Protein AF-A0A7C4WFI2-F1 (afdb_monomer)

Solvent-accessible surface area (backbone atoms only — not comparable to full-atom values): 5339 Å² total; per-residue (Å²): 127,98,56,62,64,63,51,52,55,49,49,36,58,74,72,72,53,81,88,83,88,77,63,64,71,59,38,54,61,56,32,62,78,46,56,92,76,53,99,56,56,72,68,56,41,46,53,54,36,45,40,49,76,74,67,42,62,59,47,78,50,88,51,66,74,58,59,77,37,27,66,60,39,29,77,74,64,62,31,41,64,45,62,82,80,131

Sequence (86 aa):
MEKPISLAMYSIKRFGASIVKTDLNIVVRESLRHVPMPRLKTLDLLHITIAKNVGAKSVATLDKDIAKKADVIKDTMGIEVITIQD

Mean predicted aligned error: 4.72 Å

Nearest PDB structures (foldseek):
  6r6k-assembly2_B  TM=6.514E-01  e=1.461E+00  Pseudomonas aeruginosa
  5x3t-assembly1_H  TM=5.906E-01  e=5.106E+00  Mycobacterium tuberculosis H37Rv
  5dul-assembly1_A  TM=4.611E-01  e=6.222E+00  Yersinia pestis
  9caq-assembly1_B  TM=3.887E-01  e=9.866E+00  Homo sapiens

Foldseek 3Di:
DVCVVVVVVVVCVVVVHDDDDDDQVVL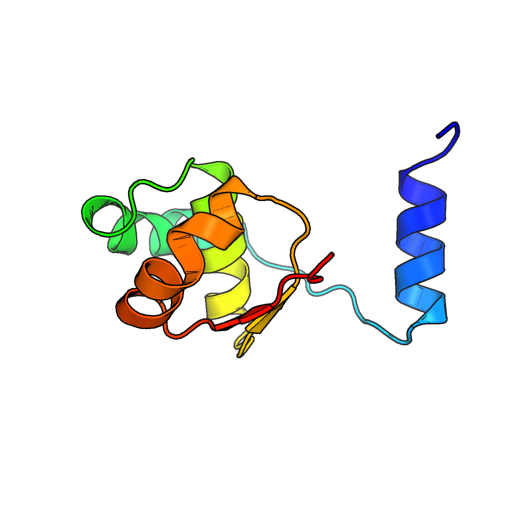LVQLVVQVVQDPDDPVLSSVLSVCLVVVHQEDEDQDVVVVVCQVSSCVRRVYGYHYDDD

Secondary structure (DSSP, 8-state):
---HHHHHHHHHHHTT--PPP--HHHHHHHHHTTTTS----HHHHHHHHHHHHTT-SEEEE--HHHHTTHHHHHHHH--EEEE---

Radius of gyration: 13.92 Å; Cα contacts (8 Å, |Δi|>4): 79; chains: 1; bounding box: 39×29×30 Å

pLDDT: mean 89.75, std 9.44, range [47.81, 97.12]

Structure (mmCIF, N/CA/C/O backbone):
data_AF-A0A7C4WFI2-F1
#
_entry.id   AF-A0A7C4WFI2-F1
#
loop_
_atom_site.group_PDB
_atom_site.id
_atom_site.type_symbol
_atom_site.label_atom_id
_atom_site.label_alt_id
_atom_site.label_comp_id
_atom_site.label_asym_id
_atom_site.label_entity_id
_atom_site.label_seq_id
_atom_site.pdbx_PDB_ins_code
_atom_site.Cartn_x
_atom_site.Cartn_y
_atom_site.Cartn_z
_atom_site.occupancy
_atom_site.B_iso_or_equiv
_atom_site.auth_seq_id
_atom_site.auth_comp_id
_atom_site.auth_asym_id
_atom_site.auth_atom_id
_atom_site.pdbx_PDB_model_num
ATOM 1 N N . MET A 1 1 ? 19.986 -3.178 11.141 1.00 59.75 1 MET A N 1
ATOM 2 C CA . MET A 1 1 ? 20.273 -4.048 9.976 1.00 59.75 1 MET A CA 1
ATOM 3 C C . MET A 1 1 ? 21.297 -3.347 9.099 1.00 59.75 1 MET A C 1
ATOM 5 O O . MET A 1 1 ? 21.040 -2.212 8.727 1.00 59.75 1 MET A O 1
ATOM 9 N N . GLU A 1 2 ? 22.425 -3.981 8.775 1.00 79.31 2 GLU A N 1
ATOM 10 C CA . GLU A 1 2 ? 23.511 -3.328 8.015 1.00 79.31 2 GLU A CA 1
ATOM 11 C C . GLU A 1 2 ? 23.201 -3.126 6.519 1.00 79.31 2 GLU A C 1
ATOM 13 O O . GLU A 1 2 ? 23.750 -2.215 5.907 1.00 79.31 2 GLU A O 1
ATOM 18 N N . LYS A 1 3 ? 22.320 -3.943 5.908 1.00 91.19 3 LYS A N 1
ATOM 19 C CA . LYS A 1 3 ? 21.985 -3.875 4.465 1.00 91.19 3 LYS A CA 1
ATOM 20 C C . LYS A 1 3 ? 20.488 -4.116 4.182 1.00 91.19 3 LYS A C 1
ATOM 22 O O . LYS A 1 3 ? 20.121 -5.178 3.672 1.00 91.19 3 LYS A O 1
ATOM 27 N N . PRO A 1 4 ? 19.602 -3.154 4.500 1.00 89.25 4 PRO A N 1
ATOM 28 C CA . PRO A 1 4 ? 18.149 -3.349 4.440 1.00 89.25 4 PRO A CA 1
ATOM 29 C C . PRO A 1 4 ? 17.620 -3.619 3.022 1.00 89.25 4 PRO A C 1
ATOM 31 O O . PRO A 1 4 ? 16.765 -4.482 2.840 1.00 89.25 4 PRO A O 1
ATOM 34 N N . ILE A 1 5 ? 18.167 -2.946 2.003 1.00 92.62 5 ILE A N 1
ATOM 35 C CA . ILE A 1 5 ? 17.728 -3.115 0.607 1.00 92.62 5 ILE A CA 1
ATOM 36 C C . ILE A 1 5 ? 18.064 -4.519 0.095 1.00 92.62 5 ILE A C 1
ATOM 38 O O . ILE A 1 5 ? 17.214 -5.189 -0.484 1.00 92.62 5 ILE A O 1
ATOM 42 N N . SER A 1 6 ? 19.290 -4.994 0.333 1.00 94.56 6 SER A N 1
ATOM 43 C CA . SER A 1 6 ? 19.715 -6.328 -0.106 1.00 94.56 6 SER A CA 1
ATOM 44 C C . SER A 1 6 ? 18.867 -7.429 0.525 1.00 94.56 6 SER A C 1
ATOM 46 O O . SER A 1 6 ? 18.488 -8.374 -0.164 1.00 94.56 6 SER A O 1
ATOM 48 N N . LEU A 1 7 ? 18.528 -7.284 1.809 1.00 93.19 7 LEU A N 1
ATOM 49 C CA . LEU A 1 7 ? 17.643 -8.218 2.496 1.00 93.19 7 LEU A CA 1
ATOM 50 C C . LEU A 1 7 ? 16.231 -8.201 1.899 1.00 93.19 7 LEU A C 1
ATOM 52 O O . LEU A 1 7 ? 15.683 -9.264 1.628 1.00 93.19 7 LEU A O 1
ATOM 56 N N . ALA A 1 8 ? 15.662 -7.022 1.634 1.00 91.38 8 ALA A N 1
ATOM 57 C CA . ALA A 1 8 ? 14.343 -6.907 1.014 1.00 91.38 8 ALA A CA 1
ATOM 58 C C . ALA A 1 8 ? 14.299 -7.580 -0.369 1.00 91.38 8 ALA A C 1
ATOM 60 O O . ALA A 1 8 ? 13.403 -8.378 -0.644 1.00 91.38 8 ALA A O 1
ATOM 61 N N . MET A 1 9 ? 15.307 -7.332 -1.212 1.00 94.44 9 MET A N 1
ATOM 62 C CA . MET A 1 9 ? 15.412 -7.951 -2.538 1.00 94.44 9 MET A CA 1
ATOM 63 C C . MET A 1 9 ? 15.582 -9.473 -2.461 1.00 94.44 9 MET A C 1
ATOM 65 O O . MET A 1 9 ? 14.965 -10.203 -3.240 1.00 94.44 9 MET A O 1
ATOM 69 N N . TYR A 1 10 ? 16.388 -9.961 -1.511 1.00 94.62 10 TYR A N 1
ATOM 70 C CA . TYR A 1 10 ? 16.522 -11.393 -1.247 1.00 94.62 10 TYR A CA 1
ATOM 71 C C . TYR A 1 10 ? 15.183 -12.010 -0.833 1.00 94.62 10 TYR A C 1
ATOM 73 O O . TYR A 1 10 ? 14.800 -13.032 -1.396 1.00 94.62 10 TYR A O 1
ATOM 81 N N . SER A 1 11 ? 14.451 -11.381 0.090 1.00 93.25 11 SER A N 1
ATOM 82 C CA . SER A 1 11 ? 13.149 -11.866 0.555 1.00 93.25 11 SER A CA 1
ATOM 83 C C . SER A 1 11 ? 12.138 -11.947 -0.586 1.00 93.25 11 SER A C 1
ATOM 85 O O . SER A 1 11 ? 11.549 -13.005 -0.786 1.00 93.25 11 SER A O 1
ATOM 87 N N . ILE A 1 12 ? 11.996 -10.891 -1.397 1.00 93.94 12 ILE A N 1
ATOM 88 C CA . ILE A 1 12 ? 11.103 -10.892 -2.570 1.00 93.94 12 ILE A CA 1
ATOM 89 C C . ILE A 1 12 ? 11.421 -12.087 -3.480 1.00 93.94 12 ILE A C 1
ATOM 91 O O . ILE A 1 12 ? 10.530 -12.869 -3.810 1.00 93.94 12 ILE A O 1
ATOM 95 N N . LYS A 1 13 ? 12.706 -12.285 -3.811 1.00 94.81 13 LYS A N 1
ATOM 96 C CA . LYS A 1 13 ? 13.157 -13.411 -4.641 1.00 94.81 13 LYS A CA 1
ATOM 97 C C . LYS A 1 13 ? 12.883 -14.765 -3.979 1.00 94.81 13 LYS A C 1
ATOM 99 O O . LYS A 1 13 ? 12.445 -15.693 -4.651 1.00 94.81 13 LYS A O 1
ATOM 104 N N . ARG A 1 14 ? 13.150 -14.894 -2.677 1.00 96.81 14 ARG A N 1
ATOM 105 C CA . ARG A 1 14 ? 13.009 -16.146 -1.920 1.00 96.81 14 ARG A CA 1
ATOM 106 C C . ARG A 1 14 ? 11.554 -16.597 -1.808 1.00 96.81 14 ARG A C 1
ATOM 108 O O . ARG A 1 14 ? 11.308 -17.796 -1.879 1.00 96.81 14 ARG A O 1
ATOM 115 N N . PHE A 1 15 ? 10.622 -15.659 -1.654 1.00 94.19 15 PHE A N 1
ATOM 116 C CA . PHE A 1 15 ? 9.184 -15.931 -1.579 1.00 94.19 15 PHE A CA 1
ATOM 117 C C . PHE A 1 15 ? 8.516 -16.090 -2.954 1.00 94.19 15 PHE A C 1
ATOM 119 O O . PHE A 1 15 ? 7.317 -16.345 -3.013 1.00 94.19 15 PHE A O 1
ATOM 126 N N . GLY A 1 16 ? 9.259 -15.937 -4.058 1.00 94.75 16 GLY A N 1
ATOM 127 C CA . GLY A 1 16 ? 8.683 -15.967 -5.406 1.00 94.75 16 GLY A CA 1
ATOM 128 C C . GLY A 1 16 ? 7.751 -14.785 -5.690 1.00 94.75 16 GLY A C 1
ATOM 129 O O . GLY A 1 16 ? 6.906 -14.865 -6.579 1.00 94.75 16 GLY A O 1
ATOM 130 N N . ALA A 1 17 ? 7.885 -13.695 -4.932 1.00 93.25 17 ALA A N 1
ATOM 131 C CA . ALA A 1 17 ? 7.123 -12.478 -5.150 1.00 93.25 17 ALA A CA 1
ATOM 132 C C . ALA A 1 17 ? 7.692 -11.689 -6.339 1.00 93.25 17 ALA A C 1
ATOM 134 O O . ALA A 1 17 ? 8.850 -11.848 -6.734 1.00 93.25 17 ALA A O 1
ATOM 135 N N . SER A 1 18 ? 6.875 -10.801 -6.900 1.00 92.06 18 SER A N 1
ATOM 136 C CA . SER A 1 18 ? 7.265 -9.915 -7.996 1.00 92.06 18 SER A CA 1
ATOM 137 C C . SER A 1 18 ? 7.224 -8.452 -7.561 1.00 92.06 18 SER A C 1
ATOM 139 O O . SER A 1 18 ? 6.507 -8.079 -6.633 1.00 92.06 18 SER A O 1
ATOM 141 N N . ILE A 1 19 ? 8.017 -7.620 -8.236 1.00 92.56 19 ILE A N 1
ATOM 142 C CA . ILE A 1 19 ? 7.982 -6.167 -8.062 1.00 92.56 19 ILE A CA 1
ATOM 143 C C . ILE A 1 19 ? 7.124 -5.589 -9.177 1.00 92.56 19 ILE A C 1
ATOM 145 O O . ILE A 1 19 ? 7.452 -5.729 -10.356 1.00 92.56 19 ILE A O 1
ATOM 149 N N . VAL A 1 20 ? 6.051 -4.903 -8.797 1.00 92.12 20 VAL A N 1
ATOM 150 C CA . VAL A 1 20 ? 5.178 -4.190 -9.730 1.00 92.12 20 VAL A CA 1
ATOM 151 C C . VAL A 1 20 ? 5.606 -2.726 -9.788 1.00 92.12 20 VAL A C 1
ATOM 153 O O . VAL A 1 20 ? 5.779 -2.079 -8.757 1.00 92.12 20 VAL A O 1
ATOM 156 N N . LYS A 1 21 ? 5.795 -2.198 -11.002 1.00 91.81 21 LYS A N 1
ATOM 157 C CA . LYS A 1 21 ? 6.047 -0.767 -11.224 1.00 91.81 21 LYS A CA 1
ATOM 158 C C . LYS A 1 21 ? 4.724 -0.021 -11.357 1.00 91.81 21 LYS A C 1
ATOM 160 O O . LYS A 1 21 ? 3.777 -0.531 -11.944 1.00 91.81 21 LYS A O 1
ATOM 165 N N . THR A 1 22 ? 4.688 1.201 -10.845 1.00 91.88 22 THR A N 1
ATOM 166 C CA . THR A 1 22 ? 3.498 2.060 -10.821 1.00 91.88 22 THR A CA 1
ATOM 167 C C . THR A 1 22 ? 3.912 3.496 -11.138 1.00 91.88 22 THR A C 1
ATOM 169 O O . THR A 1 22 ? 4.995 3.920 -10.730 1.00 91.88 22 THR A O 1
ATOM 172 N N . ASP A 1 23 ? 3.057 4.242 -11.839 1.00 94.31 23 ASP A N 1
ATOM 173 C CA . ASP A 1 23 ? 3.256 5.673 -12.080 1.00 94.31 23 ASP A CA 1
ATOM 174 C C . ASP A 1 23 ? 2.760 6.487 -10.879 1.00 94.31 23 ASP A C 1
ATOM 176 O O . ASP A 1 23 ? 1.563 6.534 -10.578 1.00 94.31 23 ASP A O 1
ATOM 180 N N . LEU A 1 24 ? 3.694 7.160 -10.206 1.00 94.06 24 LEU A N 1
ATOM 181 C CA . LEU A 1 24 ? 3.396 7.978 -9.038 1.00 94.06 24 LEU A CA 1
ATOM 182 C C . LEU A 1 24 ? 2.421 9.122 -9.351 1.00 94.06 24 LEU A C 1
ATOM 184 O O . LEU A 1 24 ? 1.596 9.445 -8.501 1.00 94.06 24 LEU A O 1
ATOM 188 N N . ASN A 1 25 ? 2.454 9.705 -10.554 1.00 96.12 25 ASN A N 1
ATOM 189 C CA . ASN A 1 25 ? 1.527 10.778 -10.924 1.00 96.12 25 ASN A CA 1
ATOM 190 C C . ASN A 1 25 ? 0.078 10.280 -10.931 1.00 96.12 25 ASN A C 1
ATOM 192 O O . ASN A 1 25 ? -0.823 10.964 -10.441 1.00 96.12 25 ASN A O 1
ATOM 196 N N . ILE A 1 26 ? -0.138 9.065 -11.445 1.00 94.88 26 ILE A N 1
ATOM 197 C CA . ILE A 1 26 ? -1.453 8.417 -11.447 1.00 94.88 26 ILE A CA 1
ATOM 198 C C . ILE A 1 26 ? -1.879 8.111 -10.010 1.00 94.88 26 ILE A C 1
ATOM 200 O O . ILE A 1 26 ? -2.992 8.452 -9.617 1.00 94.88 26 ILE A O 1
ATOM 204 N N . VAL A 1 27 ? -0.986 7.535 -9.198 1.00 94.94 27 VAL A N 1
ATOM 205 C CA . VAL A 1 27 ? -1.269 7.212 -7.789 1.00 94.94 27 VAL A CA 1
ATOM 206 C C . VAL A 1 27 ? -1.661 8.453 -6.999 1.00 94.94 27 VAL A C 1
ATOM 208 O O . VAL A 1 27 ? -2.670 8.428 -6.302 1.00 94.94 27 VAL A O 1
ATOM 211 N N . VAL A 1 28 ? -0.899 9.543 -7.112 1.00 94.94 28 VAL A N 1
ATOM 212 C CA . VAL A 1 28 ? -1.201 10.794 -6.407 1.00 94.94 28 VAL A CA 1
ATOM 213 C C . VAL A 1 28 ? -2.579 11.299 -6.822 1.00 94.94 28 VAL A C 1
ATOM 215 O O . VAL A 1 28 ? -3.413 11.563 -5.957 1.00 94.94 28 VAL A O 1
ATOM 218 N N . ARG A 1 29 ? -2.868 11.360 -8.126 1.00 94.38 29 ARG A N 1
ATOM 219 C CA . ARG A 1 29 ? -4.164 11.833 -8.628 1.00 94.38 29 ARG A CA 1
ATOM 220 C C . ARG A 1 29 ? -5.339 10.997 -8.119 1.00 94.38 29 ARG A C 1
ATOM 222 O O . ARG A 1 29 ? -6.349 11.567 -7.713 1.00 94.38 29 ARG A O 1
ATOM 229 N N . GLU A 1 30 ? -5.208 9.675 -8.123 1.00 92.06 30 GLU A N 1
ATOM 230 C CA . GLU A 1 30 ? -6.247 8.774 -7.615 1.00 92.06 30 GLU A CA 1
ATOM 231 C C . GLU A 1 30 ? -6.384 8.868 -6.090 1.00 92.06 30 GLU A C 1
ATOM 233 O O . GLU A 1 30 ? -7.499 8.910 -5.574 1.00 92.06 30 GLU A O 1
ATOM 238 N N . SER A 1 31 ? -5.275 9.019 -5.362 1.00 91.56 31 SER A N 1
ATOM 239 C CA . SER A 1 31 ? -5.291 9.136 -3.900 1.00 91.56 31 SER A CA 1
ATOM 240 C C . SER A 1 31 ? -6.090 10.350 -3.417 1.00 91.56 31 SER A C 1
ATOM 242 O O . SER A 1 31 ? -6.791 10.270 -2.407 1.00 91.56 31 SER A O 1
ATOM 244 N N . LEU A 1 32 ? -6.073 11.452 -4.180 1.00 90.25 32 LEU A N 1
ATOM 245 C CA . LEU A 1 32 ? -6.815 12.675 -3.861 1.00 90.25 32 LEU A CA 1
ATOM 246 C C . LEU A 1 32 ? -8.335 12.460 -3.822 1.00 90.25 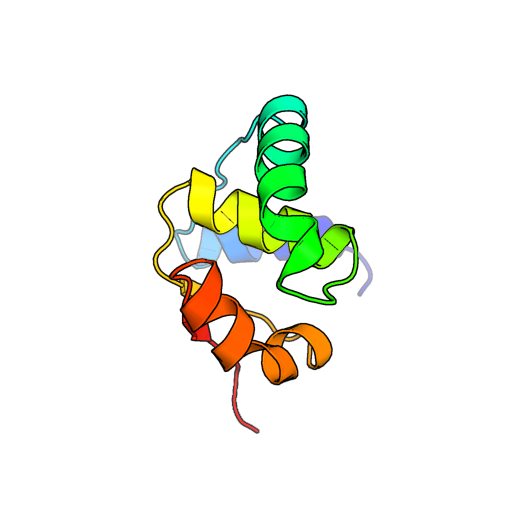32 LEU A C 1
ATOM 248 O O . LEU A 1 32 ? -9.020 13.128 -3.051 1.00 90.25 32 LEU A O 1
ATOM 252 N N . ARG A 1 33 ? -8.864 11.490 -4.581 1.00 87.25 33 ARG A N 1
ATOM 253 C CA . ARG A 1 33 ? -10.292 11.115 -4.553 1.00 87.25 33 ARG A CA 1
ATOM 254 C C . ARG A 1 33 ? -10.708 10.480 -3.227 1.00 87.25 33 ARG A C 1
ATOM 256 O O . ARG A 1 33 ? -11.893 10.428 -2.912 1.00 87.25 33 ARG A O 1
ATOM 263 N N . HIS A 1 34 ? -9.736 10.003 -2.458 1.00 79.75 34 HIS A N 1
ATOM 264 C CA . HIS A 1 34 ? -9.951 9.273 -1.219 1.00 79.75 34 HIS A CA 1
ATOM 265 C C . HIS A 1 34 ? -9.584 10.078 0.031 1.00 79.75 34 HIS A C 1
ATOM 267 O O . HIS A 1 34 ? -9.922 9.651 1.124 1.00 79.75 34 HIS A O 1
ATOM 273 N N . VAL A 1 35 ? -8.985 11.265 -0.102 1.00 71.12 35 VAL A N 1
ATOM 274 C CA . VAL A 1 35 ? -8.586 12.134 1.025 1.00 71.12 35 VAL A CA 1
ATOM 275 C C . VAL A 1 35 ? -9.686 12.396 2.071 1.00 71.12 35 VAL A C 1
ATOM 277 O O . VAL A 1 35 ? -9.347 12.420 3.255 1.00 71.12 35 VAL A O 1
ATOM 280 N N . PRO A 1 36 ? -10.981 12.573 1.728 1.00 65.62 36 PRO A N 1
ATOM 281 C CA . PRO A 1 36 ? -11.971 12.905 2.751 1.00 65.62 36 PRO A CA 1
ATOM 282 C C . PRO A 1 36 ? -12.395 1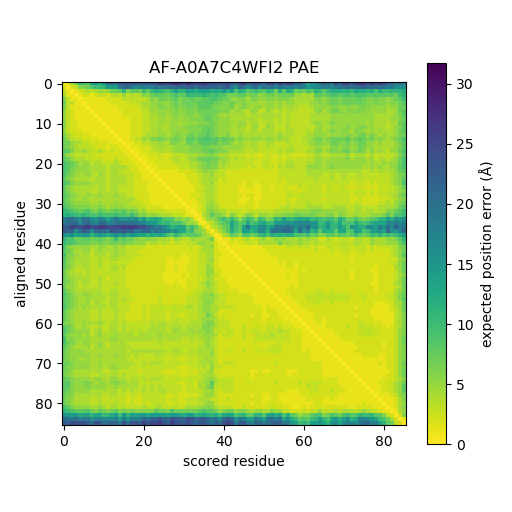1.734 3.657 1.00 65.62 36 PRO A C 1
ATOM 284 O O . PRO A 1 36 ? -13.061 11.993 4.656 1.00 65.62 36 PRO A O 1
ATOM 287 N N . MET A 1 37 ? -12.050 10.473 3.357 1.00 63.19 37 MET A N 1
ATOM 288 C CA . MET A 1 37 ? -12.679 9.313 4.021 1.00 63.19 37 MET A CA 1
ATOM 289 C C . MET A 1 37 ? -11.776 8.528 4.992 1.00 63.19 37 MET A C 1
ATOM 291 O O . MET A 1 37 ? -12.250 8.169 6.069 1.00 63.19 37 MET A O 1
ATOM 295 N N . PRO A 1 38 ? -10.477 8.319 4.724 1.00 62.56 38 PRO A N 1
ATOM 296 C CA . PRO A 1 38 ? -9.539 7.826 5.723 1.00 62.56 38 PRO A CA 1
ATOM 297 C C . PRO A 1 38 ? -8.646 8.972 6.215 1.00 62.56 38 PRO A C 1
ATOM 299 O O . PRO A 1 38 ? -7.913 9.572 5.432 1.00 62.56 38 PRO A O 1
ATOM 302 N N . ARG A 1 39 ? -8.584 9.222 7.531 1.00 76.69 39 ARG A N 1
ATOM 303 C CA . ARG A 1 39 ? -7.505 10.029 8.150 1.00 76.69 39 ARG A CA 1
ATOM 304 C C . ARG A 1 39 ? -6.165 9.269 8.121 1.00 76.69 39 ARG A C 1
ATOM 306 O O . ARG A 1 39 ? -5.534 9.025 9.155 1.00 76.69 39 ARG A O 1
ATOM 313 N N . LEU A 1 40 ? -5.770 8.781 6.952 1.00 84.62 40 LEU A N 1
ATOM 314 C CA . LEU A 1 40 ? -4.485 8.141 6.707 1.00 84.62 40 LEU A CA 1
ATOM 315 C C . LEU A 1 40 ? -3.403 9.212 6.589 1.00 84.62 40 LEU A C 1
ATOM 317 O O . LEU A 1 40 ? -3.663 10.328 6.137 1.00 84.62 40 LEU A O 1
ATOM 321 N N . LYS A 1 41 ? -2.179 8.872 7.003 1.00 88.75 41 LYS A N 1
ATOM 322 C CA . LYS A 1 41 ? -1.021 9.704 6.673 1.00 88.75 41 LYS A CA 1
ATOM 323 C C . LYS A 1 41 ? -0.831 9.653 5.155 1.00 88.75 41 LYS A C 1
ATOM 325 O O . LYS A 1 41 ? -1.179 8.653 4.528 1.00 88.75 41 LYS A O 1
ATOM 330 N N . THR A 1 42 ? -0.252 10.697 4.566 1.00 91.00 42 THR A N 1
ATOM 331 C CA . THR A 1 42 ? -0.065 10.790 3.108 1.00 91.00 42 THR A CA 1
ATOM 332 C C . THR A 1 42 ? 0.593 9.538 2.526 1.00 91.00 42 THR A C 1
ATOM 334 O O . THR A 1 42 ? 0.108 9.001 1.537 1.00 91.00 42 THR A O 1
ATOM 337 N N . LEU A 1 43 ? 1.654 9.029 3.160 1.00 92.12 43 LEU A N 1
ATOM 338 C CA . LEU A 1 43 ? 2.357 7.838 2.679 1.00 92.12 43 LEU A CA 1
ATOM 339 C C . LEU A 1 43 ? 1.492 6.569 2.752 1.00 92.12 43 LEU A C 1
ATOM 341 O O . LEU A 1 43 ? 1.481 5.790 1.802 1.00 92.12 43 LEU A O 1
ATOM 345 N N . ASP A 1 44 ? 0.718 6.395 3.825 1.00 91.31 44 ASP A N 1
ATOM 346 C CA . ASP A 1 44 ? -0.204 5.260 3.962 1.00 91.31 44 ASP A CA 1
ATOM 347 C C . ASP A 1 44 ? -1.286 5.313 2.880 1.00 91.31 44 ASP A C 1
ATOM 349 O O . ASP A 1 44 ? -1.581 4.308 2.238 1.00 91.31 44 ASP A O 1
ATOM 353 N N . LEU A 1 45 ? -1.845 6.502 2.628 1.00 92.94 45 LEU A N 1
ATOM 354 C CA . LEU A 1 45 ? -2.838 6.703 1.578 1.00 92.9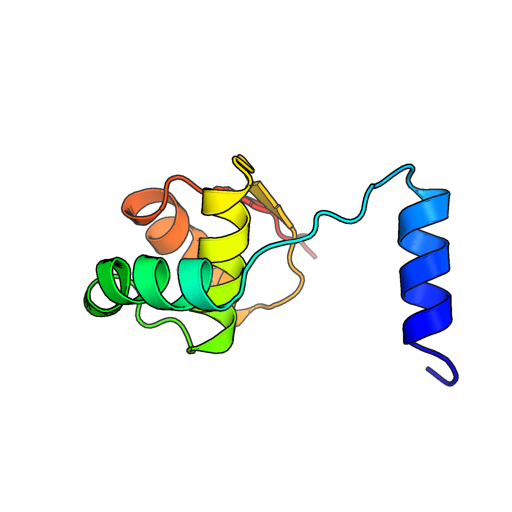4 45 LEU A CA 1
ATOM 355 C C . LEU A 1 45 ? -2.268 6.345 0.199 1.00 92.94 45 LEU A C 1
ATOM 357 O O . LEU A 1 45 ? -2.943 5.674 -0.584 1.00 92.94 45 LEU A O 1
ATOM 361 N N . LEU A 1 46 ? -1.025 6.744 -0.089 1.00 94.06 46 LEU A N 1
ATOM 362 C CA . LEU A 1 46 ? -0.343 6.381 -1.332 1.00 94.06 46 LEU A CA 1
ATOM 363 C C . LEU A 1 46 ? -0.135 4.864 -1.434 1.00 94.06 46 LEU A C 1
ATOM 365 O O . LEU A 1 46 ? -0.455 4.292 -2.471 1.00 94.06 46 LEU A O 1
ATOM 369 N N . HIS A 1 47 ? 0.325 4.193 -0.374 1.00 93.44 47 HIS A N 1
ATOM 370 C CA . HIS A 1 47 ? 0.519 2.737 -0.375 1.00 93.44 47 HIS A CA 1
ATOM 371 C C . HIS A 1 47 ? -0.784 1.961 -0.608 1.00 93.44 47 HIS A C 1
ATOM 373 O O . HIS A 1 47 ? -0.816 1.043 -1.428 1.00 93.44 47 HIS A O 1
ATOM 379 N N . ILE A 1 48 ? -1.874 2.345 0.061 1.00 94.19 48 ILE A N 1
ATOM 380 C CA . ILE A 1 48 ? -3.182 1.700 -0.125 1.00 94.19 48 ILE A CA 1
ATOM 381 C C . ILE A 1 48 ? -3.745 1.993 -1.524 1.00 94.19 48 ILE A C 1
ATOM 383 O O . ILE A 1 48 ? -4.288 1.098 -2.170 1.00 94.19 48 ILE A O 1
ATOM 387 N N . THR A 1 49 ? -3.560 3.214 -2.036 1.00 94.06 49 THR A N 1
ATOM 388 C CA . THR A 1 49 ? -3.962 3.568 -3.409 1.00 94.06 49 THR A CA 1
ATOM 389 C C . THR A 1 49 ? -3.173 2.765 -4.444 1.00 94.06 49 THR A C 1
ATOM 391 O O . THR A 1 49 ? -3.755 2.275 -5.408 1.00 94.06 49 THR A O 1
ATOM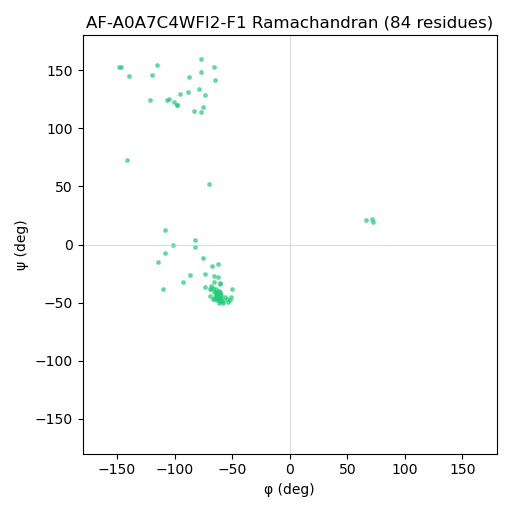 394 N N . ILE A 1 50 ? -1.866 2.561 -4.236 1.00 95.62 50 ILE A N 1
ATOM 395 C CA . ILE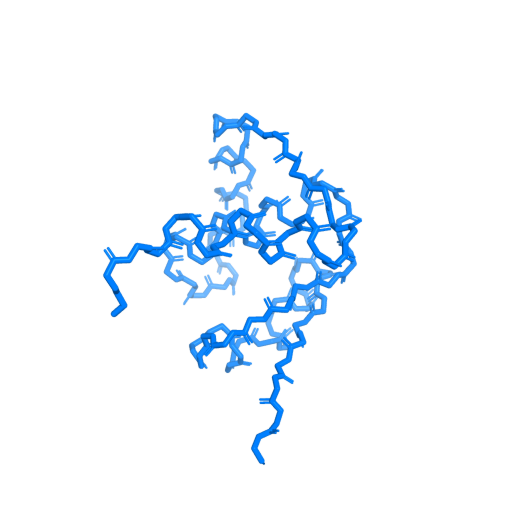 A 1 50 ? -1.045 1.682 -5.082 1.00 95.62 50 ILE A CA 1
ATOM 396 C 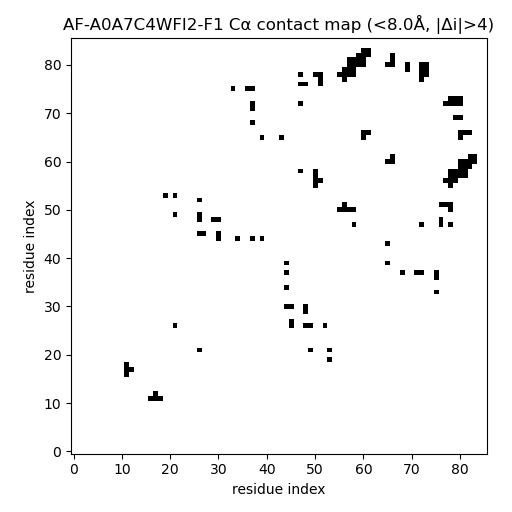C . ILE A 1 50 ? -1.628 0.273 -5.093 1.00 95.62 50 ILE A C 1
ATOM 398 O O . ILE A 1 50 ? -1.858 -0.266 -6.172 1.00 95.62 50 ILE A O 1
ATOM 402 N N . ALA A 1 51 ? -1.904 -0.301 -3.917 1.00 94.69 51 ALA A N 1
ATOM 403 C CA . ALA A 1 51 ? -2.467 -1.644 -3.801 1.00 94.69 51 ALA A CA 1
ATOM 404 C C . ALA A 1 51 ? -3.780 -1.781 -4.589 1.00 94.69 51 ALA A C 1
ATOM 406 O O . ALA A 1 51 ? -3.947 -2.722 -5.365 1.00 94.69 51 ALA A O 1
ATOM 407 N N . LYS A 1 52 ? -4.671 -0.794 -4.467 1.00 93.50 52 LYS A N 1
ATOM 408 C CA . LYS A 1 52 ? -5.920 -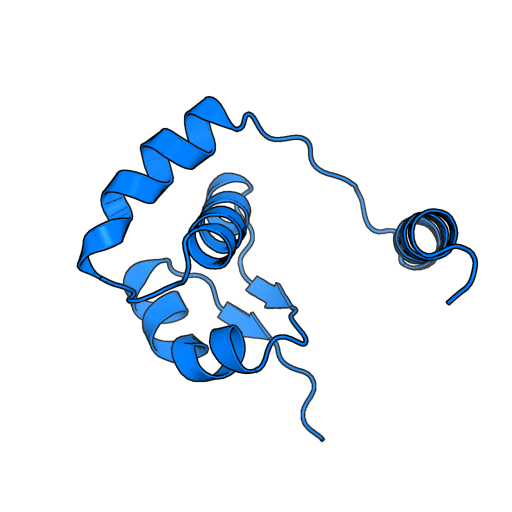0.740 -5.230 1.00 93.50 52 LYS A CA 1
ATOM 409 C C . LYS A 1 52 ? -5.681 -0.654 -6.740 1.00 93.50 52 LYS A C 1
ATOM 411 O O . LYS A 1 52 ? -6.279 -1.417 -7.494 1.00 93.50 52 LYS A O 1
ATOM 416 N N . ASN A 1 53 ? -4.784 0.224 -7.184 1.00 93.56 53 ASN A N 1
ATOM 417 C CA . ASN A 1 53 ? -4.497 0.435 -8.606 1.00 93.56 53 ASN A CA 1
ATOM 418 C C . ASN A 1 53 ? -3.868 -0.791 -9.279 1.00 93.56 53 ASN A C 1
ATOM 420 O O . ASN A 1 53 ? -4.124 -1.035 -10.455 1.00 93.56 53 ASN A O 1
ATOM 424 N N . VAL A 1 54 ? -3.070 -1.577 -8.548 1.00 94.25 54 VAL A N 1
ATOM 425 C CA . VAL A 1 54 ? -2.504 -2.837 -9.065 1.00 94.25 54 VAL A CA 1
ATOM 426 C C . VAL A 1 54 ? -3.482 -4.015 -8.969 1.00 94.25 54 VAL A C 1
ATOM 428 O O . VAL A 1 54 ? -3.114 -5.140 -9.297 1.00 94.25 54 VAL A O 1
ATOM 431 N N . GLY A 1 55 ? -4.719 -3.777 -8.520 1.00 93.81 55 GLY A N 1
ATOM 432 C CA . GLY A 1 55 ? -5.748 -4.806 -8.378 1.00 93.81 55 GLY A CA 1
ATOM 433 C C . GLY A 1 55 ? -5.494 -5.779 -7.225 1.00 93.81 55 GLY A C 1
ATOM 434 O O . GLY A 1 55 ? -6.000 -6.903 -7.249 1.00 93.81 55 GLY A O 1
ATOM 435 N N . ALA A 1 56 ? -4.700 -5.388 -6.224 1.00 95.38 56 ALA A N 1
ATOM 436 C CA . ALA A 1 56 ? -4.507 -6.208 -5.038 1.00 95.38 56 ALA A CA 1
ATOM 437 C C . ALA A 1 56 ? -5.826 -6.327 -4.263 1.00 95.38 56 ALA A C 1
ATOM 439 O O . ALA A 1 56 ? -6.572 -5.362 -4.132 1.00 95.38 56 ALA A O 1
ATOM 440 N N . LYS A 1 57 ? -6.095 -7.515 -3.719 1.00 96.56 57 LYS A N 1
ATOM 441 C CA . LYS A 1 57 ? -7.253 -7.756 -2.840 1.00 96.56 57 LYS A CA 1
ATOM 442 C C . LYS A 1 57 ? -6.945 -7.437 -1.378 1.00 96.56 57 LYS A C 1
ATOM 444 O O . LYS A 1 57 ? -7.841 -7.122 -0.603 1.00 96.56 57 LYS A O 1
ATOM 449 N N . SER A 1 58 ? -5.670 -7.525 -1.013 1.00 96.50 58 SER A N 1
ATOM 450 C CA . SER A 1 58 ? -5.209 -7.391 0.360 1.00 96.50 58 SER A CA 1
ATOM 451 C C . SER A 1 58 ? -3.817 -6.772 0.440 1.00 96.50 58 SER A C 1
ATOM 453 O O . SER A 1 58 ? -2.997 -6.960 -0.461 1.00 96.50 58 SER A O 1
ATOM 455 N N . VAL A 1 59 ? -3.526 -6.103 1.553 1.00 94.94 59 VAL A N 1
ATOM 456 C CA . VAL A 1 59 ? -2.202 -5.583 1.910 1.00 94.94 59 VAL A CA 1
ATOM 457 C C . VAL A 1 59 ? -1.767 -6.197 3.231 1.00 94.94 59 VAL A C 1
ATOM 459 O O . VAL A 1 59 ? -2.460 -6.067 4.235 1.00 94.94 59 VAL A O 1
ATOM 462 N N . ALA A 1 60 ? -0.596 -6.833 3.235 1.00 93.88 60 ALA A N 1
ATOM 463 C CA . ALA A 1 60 ? 0.054 -7.272 4.462 1.00 93.88 60 ALA A CA 1
ATOM 464 C C . ALA A 1 60 ? 0.941 -6.150 5.017 1.00 93.88 60 ALA A C 1
ATOM 466 O O . ALA A 1 60 ? 1.737 -5.570 4.275 1.00 93.88 60 ALA A O 1
ATOM 467 N N . THR A 1 61 ? 0.822 -5.839 6.307 1.00 92.19 61 THR A N 1
ATOM 468 C CA . THR A 1 61 ? 1.622 -4.785 6.946 1.00 92.19 61 THR A CA 1
ATOM 469 C C . THR A 1 61 ? 1.958 -5.108 8.400 1.00 92.19 61 THR A C 1
ATOM 471 O O . THR A 1 61 ? 1.222 -5.811 9.089 1.00 92.19 61 THR A O 1
ATOM 474 N N . LEU A 1 62 ? 3.083 -4.559 8.863 1.00 91.56 62 LEU A N 1
ATOM 475 C CA . LEU A 1 62 ? 3.487 -4.534 10.275 1.00 91.56 62 LEU A CA 1
ATOM 476 C C . LEU A 1 62 ? 3.208 -3.169 10.928 1.00 91.56 62 LEU A C 1
ATOM 478 O O . LEU A 1 62 ? 3.503 -2.965 12.105 1.00 91.56 62 LEU A O 1
ATOM 482 N N . ASP A 1 63 ? 2.667 -2.217 10.167 1.00 91.69 63 ASP A N 1
ATOM 483 C CA . ASP A 1 63 ? 2.334 -0.889 10.664 1.00 91.69 63 ASP A CA 1
ATOM 484 C C . ASP A 1 63 ? 1.037 -0.929 11.487 1.00 91.69 63 ASP A C 1
ATOM 486 O O . ASP A 1 63 ? -0.059 -1.165 10.965 1.00 91.69 63 ASP A O 1
ATOM 490 N N . LYS A 1 64 ? 1.164 -0.665 12.792 1.00 91.25 64 LYS A N 1
ATOM 491 C CA . LYS A 1 64 ? 0.042 -0.655 13.740 1.00 91.25 64 LYS A CA 1
ATOM 492 C C . LYS A 1 64 ? -0.966 0.464 13.458 1.00 91.25 64 LYS A C 1
ATOM 494 O O . LYS A 1 64 ? -2.134 0.314 13.812 1.00 91.25 64 LYS A O 1
ATOM 499 N N . ASP A 1 65 ? -0.557 1.574 12.847 1.00 89.75 65 ASP A N 1
ATOM 500 C CA . ASP A 1 65 ? -1.466 2.667 12.491 1.00 89.75 65 ASP A CA 1
ATOM 501 C C . ASP A 1 65 ? -2.346 2.290 11.293 1.00 89.75 65 ASP A C 1
ATOM 503 O O . ASP A 1 65 ? -3.527 2.645 11.273 1.00 89.75 65 ASP A O 1
ATOM 507 N N . ILE A 1 66 ? -1.799 1.545 10.324 1.00 92.06 66 ILE A N 1
ATOM 508 C CA . ILE A 1 66 ? -2.573 0.981 9.207 1.00 92.06 66 ILE A CA 1
ATOM 509 C C . ILE A 1 66 ? -3.503 -0.121 9.724 1.00 92.06 66 ILE A C 1
ATOM 511 O O . ILE A 1 66 ? -4.686 -0.122 9.391 1.00 92.06 66 ILE A O 1
ATOM 515 N N . ALA A 1 67 ? -3.002 -1.003 10.597 1.00 92.75 67 ALA A N 1
ATOM 516 C CA . ALA A 1 67 ? -3.790 -2.063 11.226 1.00 92.75 67 ALA A CA 1
ATOM 517 C C . ALA A 1 67 ? -5.043 -1.525 11.939 1.00 92.75 67 ALA A C 1
ATOM 519 O O . ALA A 1 67 ? -6.147 -2.011 11.717 1.00 92.75 67 ALA A O 1
ATOM 520 N N . LYS A 1 68 ? -4.900 -0.460 12.738 1.00 92.25 68 LYS A N 1
ATOM 521 C CA . LYS A 1 68 ? -6.024 0.192 13.440 1.00 92.25 68 LYS A CA 1
ATOM 522 C C . LYS A 1 68 ? -7.077 0.796 12.508 1.00 92.25 68 LYS A C 1
ATOM 524 O O . LYS A 1 68 ? -8.163 1.134 12.964 1.00 92.25 68 LYS A O 1
ATOM 529 N N . LYS A 1 69 ? -6.748 0.991 11.231 1.00 91.81 69 LYS A N 1
ATOM 530 C CA . LYS A 1 69 ? -7.633 1.559 10.207 1.00 91.81 69 LYS A CA 1
ATOM 531 C C . LYS A 1 69 ? -8.099 0.500 9.206 1.00 91.81 69 LYS A C 1
ATOM 533 O O . LYS A 1 69 ? -8.645 0.877 8.173 1.00 91.81 69 LYS A O 1
ATOM 538 N N . ALA A 1 70 ? -7.893 -0.788 9.496 1.00 93.31 70 ALA A N 1
ATOM 539 C CA . ALA A 1 70 ? -8.231 -1.898 8.609 1.00 93.31 70 ALA A CA 1
ATOM 540 C C . ALA A 1 70 ? -9.683 -1.839 8.116 1.00 93.31 70 ALA A C 1
ATOM 542 O O . ALA A 1 70 ? -9.905 -1.900 6.910 1.00 93.31 70 ALA A O 1
ATOM 543 N N . ASP A 1 71 ? -10.640 -1.630 9.023 1.00 92.44 71 ASP A N 1
ATOM 544 C CA . ASP A 1 71 ? -12.065 -1.566 8.677 1.00 92.44 71 ASP A CA 1
ATOM 545 C C . ASP A 1 71 ? -12.360 -0.391 7.739 1.00 92.44 71 ASP A C 1
ATOM 547 O O . ASP A 1 71 ? -12.929 -0.568 6.667 1.00 92.44 71 ASP A O 1
ATOM 551 N N . VAL A 1 72 ? -11.853 0.804 8.067 1.00 91.88 72 VAL A N 1
ATOM 552 C CA . VAL A 1 72 ? -12.014 1.998 7.219 1.00 91.88 72 VAL A CA 1
ATOM 553 C C . VAL A 1 72 ? -11.389 1.784 5.841 1.00 91.88 72 VAL A C 1
ATOM 555 O O . VAL A 1 72 ? -11.963 2.189 4.832 1.00 91.88 72 VAL A O 1
ATOM 558 N N . ILE A 1 73 ? -10.216 1.152 5.770 1.00 93.06 73 ILE A N 1
ATOM 559 C CA . ILE A 1 73 ? -9.550 0.831 4.502 1.00 93.06 73 ILE A CA 1
ATOM 560 C C . ILE A 1 73 ? -10.397 -0.160 3.695 1.00 93.06 73 ILE A C 1
ATOM 562 O O . ILE A 1 73 ? -10.593 0.050 2.497 1.00 93.06 73 ILE A O 1
ATOM 566 N N . LYS A 1 74 ? -10.947 -1.195 4.333 1.00 94.06 74 LYS A N 1
ATOM 567 C CA . LYS A 1 74 ? -11.817 -2.171 3.675 1.00 94.06 74 LYS A CA 1
ATOM 568 C C . LYS A 1 74 ? -13.078 -1.511 3.123 1.00 94.06 74 LYS A C 1
ATOM 570 O O . LYS A 1 74 ? -13.355 -1.657 1.935 1.00 94.06 74 LYS A O 1
ATOM 575 N N . ASP A 1 75 ? -13.772 -0.727 3.937 1.00 91.44 75 ASP A N 1
ATOM 576 C CA . ASP A 1 75 ? -15.053 -0.115 3.576 1.00 91.44 75 ASP A CA 1
ATOM 577 C C . ASP A 1 75 ? -14.911 0.954 2.484 1.00 91.44 75 ASP A C 1
ATOM 579 O O . ASP A 1 75 ? -15.767 1.086 1.611 1.00 91.44 75 ASP A O 1
ATOM 583 N N . THR A 1 76 ? -13.814 1.717 2.500 1.00 88.56 76 THR A N 1
ATOM 584 C CA . THR A 1 76 ? -13.618 2.843 1.567 1.00 88.56 76 THR A CA 1
ATOM 585 C C . THR A 1 76 ? -12.855 2.459 0.302 1.00 88.56 76 THR A C 1
ATOM 587 O O . THR A 1 76 ? -13.085 3.030 -0.769 1.00 88.56 76 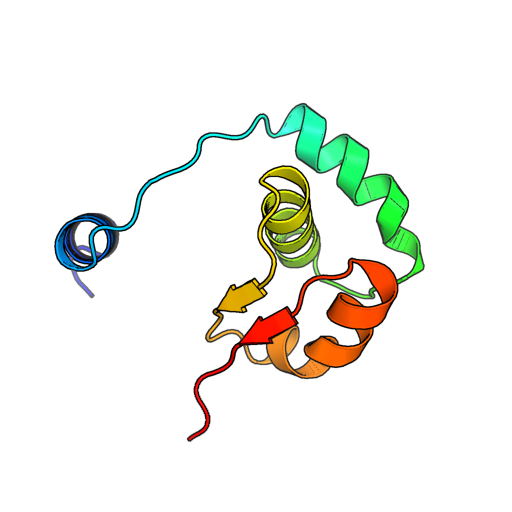THR A O 1
ATOM 590 N N . MET A 1 77 ? -11.927 1.504 0.398 1.00 90.38 77 MET A N 1
ATOM 591 C CA . MET A 1 77 ? -11.020 1.150 -0.696 1.00 90.38 77 MET A CA 1
ATOM 592 C C . MET A 1 77 ? -11.243 -0.259 -1.239 1.00 90.38 77 MET A C 1
ATOM 594 O O . MET A 1 77 ? -10.761 -0.531 -2.338 1.00 90.38 77 MET A O 1
ATOM 598 N N . GLY A 1 78 ? -11.968 -1.124 -0.524 1.00 92.75 78 GLY A N 1
ATOM 599 C CA . GLY A 1 78 ? -12.155 -2.529 -0.892 1.00 92.75 78 GLY A CA 1
ATOM 600 C C . GLY A 1 78 ? -10.901 -3.385 -0.694 1.00 92.75 78 GLY A C 1
ATOM 601 O O . GLY A 1 78 ? -10.786 -4.435 -1.318 1.00 92.75 78 GLY A O 1
ATOM 602 N N . ILE A 1 79 ? -9.947 -2.926 0.125 1.00 95.50 79 ILE A N 1
ATOM 603 C CA . ILE A 1 79 ? -8.669 -3.604 0.373 1.00 95.50 79 ILE A CA 1
ATOM 604 C C . ILE A 1 79 ? -8.688 -4.232 1.764 1.00 95.50 79 ILE A C 1
ATOM 606 O O . ILE A 1 79 ? -8.878 -3.535 2.757 1.00 95.50 79 ILE A O 1
ATOM 610 N N . GLU A 1 80 ? -8.438 -5.535 1.853 1.00 97.12 80 GLU A N 1
ATOM 611 C CA . GLU A 1 80 ? -8.293 -6.207 3.145 1.00 97.12 80 GLU A CA 1
ATOM 612 C C . GLU A 1 80 ? -6.901 -5.963 3.739 1.00 97.12 80 GLU A C 1
ATOM 614 O O . GLU A 1 80 ? -5.886 -6.091 3.055 1.00 97.12 80 GLU A O 1
ATOM 619 N N . VAL A 1 81 ? -6.824 -5.625 5.024 1.00 95.81 81 VAL A N 1
ATOM 620 C CA . VAL A 1 81 ? -5.541 -5.456 5.718 1.00 95.81 81 VAL A CA 1
ATOM 621 C C . VAL A 1 81 ? -5.222 -6.735 6.484 1.00 95.81 81 VAL A C 1
ATOM 623 O O . VAL A 1 81 ? -5.978 -7.147 7.359 1.00 95.81 81 VAL A O 1
ATOM 626 N N . ILE A 1 82 ? -4.093 -7.358 6.151 1.00 95.56 82 ILE A N 1
ATOM 627 C CA . ILE A 1 82 ? -3.571 -8.548 6.823 1.00 95.56 82 ILE A CA 1
ATOM 628 C C . ILE A 1 82 ? -2.464 -8.100 7.774 1.00 95.56 82 ILE A C 1
ATOM 630 O O . ILE A 1 82 ? -1.470 -7.495 7.365 1.00 95.56 82 ILE A O 1
ATOM 634 N N . THR A 1 83 ? -2.622 -8.420 9.049 1.00 90.81 83 THR A N 1
ATOM 635 C CA . THR A 1 83 ? -1.633 -8.138 10.090 1.00 90.81 83 THR A CA 1
ATOM 636 C C . THR A 1 83 ? -1.180 -9.445 10.707 1.00 90.81 83 THR A C 1
ATOM 638 O O . THR A 1 83 ? -1.980 -10.367 10.855 1.00 90.81 83 THR A O 1
ATOM 641 N N . ILE A 1 84 ? 0.082 -9.523 11.107 1.00 79.38 84 ILE A N 1
ATOM 642 C CA . ILE A 1 84 ? 0.539 -10.635 11.940 1.00 79.38 84 ILE A CA 1
ATOM 643 C C . ILE A 1 84 ? -0.000 -10.365 13.351 1.00 79.38 84 ILE A C 1
ATOM 645 O O . ILE A 1 84 ? 0.268 -9.300 13.906 1.00 79.38 84 ILE A O 1
ATOM 649 N N . GLN A 1 85 ? -0.838 -11.265 13.869 1.00 58.41 85 GLN A N 1
ATOM 650 C CA . GLN A 1 85 ? -1.227 -11.255 15.280 1.00 58.41 85 GLN A CA 1
ATOM 651 C C . GLN A 1 85 ? -0.026 -11.745 16.095 1.00 58.41 85 GLN A C 1
ATOM 653 O O . GLN A 1 85 ? 0.547 -12.780 15.750 1.00 58.41 85 GLN A O 1
ATOM 658 N N . ASP A 1 86 ? 0.350 -10.981 17.120 1.00 47.81 86 ASP A N 1
ATOM 659 C CA . ASP A 1 86 ? 1.086 -11.535 18.261 1.00 47.81 86 ASP A CA 1
ATOM 660 C C . ASP A 1 86 ? 0.111 -12.352 19.123 1.00 47.81 86 ASP A C 1
ATOM 662 O O . ASP A 1 86 ? -1.030 -11.865 19.327 1.00 47.81 86 ASP A O 1
#